Protein AF-A0A2H0LUL1-F1 (afdb_monomer)

Solvent-accessible surface area (backbone atoms only — not comparable to full-atom values): 5902 Å² total; per-residue (Å²): 132,58,77,74,56,54,77,81,46,84,55,76,65,77,66,58,73,65,87,61,35,92,77,50,70,76,86,88,89,85,87,90,82,82,61,88,99,54,66,59,80,95,73,38,51,73,69,53,52,50,50,52,52,52,55,48,57,71,46,36,68,74,36,79,96,39,51,86,60,80,85,82,62,75,90,80,47,56,73,64,62,52,59,73,75,110

Structure (mmCIF, N/CA/C/O backbone):
data_AF-A0A2H0LUL1-F1
#
_entry.id   AF-A0A2H0LUL1-F1
#
loop_
_atom_site.group_PDB
_atom_site.id
_atom_site.type_symbol
_atom_site.label_atom_id
_atom_site.label_alt_id
_atom_site.label_comp_id
_atom_site.label_asym_id
_atom_site.label_entity_id
_atom_site.label_seq_id
_atom_site.pdbx_PDB_ins_code
_atom_site.Cartn_x
_atom_site.Cartn_y
_atom_site.Cartn_z
_atom_site.occupancy
_atom_site.B_iso_or_equiv
_atom_site.auth_seq_id
_atom_site.auth_comp_id
_atom_site.auth_asym_id
_atom_site.auth_atom_id
_atom_site.pdbx_PDB_model_num
ATOM 1 N N . MET A 1 1 ? 0.910 15.591 5.383 1.00 75.38 1 MET A N 1
ATOM 2 C CA . MET A 1 1 ? 0.895 14.692 6.548 1.00 75.38 1 MET A CA 1
ATOM 3 C C . MET A 1 1 ? 2.164 13.860 6.499 1.00 75.38 1 MET A C 1
ATOM 5 O O . MET A 1 1 ? 2.483 13.347 5.432 1.00 75.38 1 MET A O 1
ATOM 9 N N . GLN A 1 2 ? 2.908 13.805 7.595 1.00 83.38 2 GLN A N 1
ATOM 10 C CA . GLN A 1 2 ? 4.032 12.896 7.812 1.00 83.38 2 GLN A CA 1
ATOM 11 C C . GLN A 1 2 ? 3.534 11.616 8.485 1.00 83.38 2 GLN A C 1
ATOM 13 O O . GLN A 1 2 ? 2.438 11.595 9.043 1.00 83.38 2 GLN A O 1
ATOM 18 N N . ILE A 1 3 ? 4.333 10.547 8.465 1.00 86.69 3 ILE A N 1
ATOM 19 C CA . ILE A 1 3 ? 3.934 9.292 9.116 1.00 86.69 3 ILE A CA 1
ATOM 20 C C . ILE A 1 3 ? 3.714 9.473 10.627 1.00 86.69 3 ILE A C 1
ATOM 22 O O . ILE A 1 3 ? 2.733 8.969 11.161 1.00 86.69 3 ILE A O 1
ATOM 26 N N . ASN A 1 4 ? 4.527 10.305 11.289 1.00 87.44 4 ASN A N 1
ATOM 27 C CA . ASN A 1 4 ? 4.376 10.626 12.713 1.00 87.44 4 ASN A CA 1
ATOM 28 C C . ASN A 1 4 ? 3.041 11.300 13.056 1.00 87.44 4 ASN A C 1
ATOM 30 O O . ASN A 1 4 ? 2.573 11.175 14.187 1.00 87.44 4 ASN A O 1
ATOM 34 N N . ASP A 1 5 ? 2.396 11.976 12.101 1.00 87.06 5 ASP A N 1
ATOM 35 C CA . ASP A 1 5 ? 1.080 12.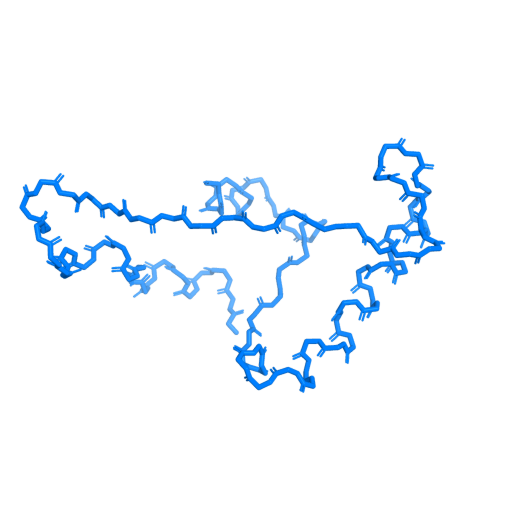575 12.336 1.00 87.06 5 ASP A CA 1
ATOM 36 C C . ASP A 1 5 ? 0.024 11.481 12.591 1.00 87.06 5 ASP A C 1
ATOM 38 O O . ASP A 1 5 ? -0.909 11.688 13.365 1.00 87.06 5 ASP A O 1
ATOM 42 N N . LEU A 1 6 ? 0.197 10.282 12.012 1.00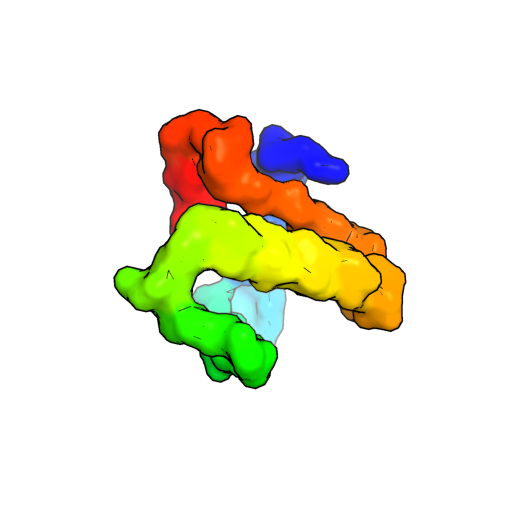 85.88 6 LEU A N 1
ATOM 43 C CA . LEU A 1 6 ? -0.707 9.141 12.200 1.00 85.88 6 LEU A CA 1
ATOM 44 C C . LEU A 1 6 ? -0.671 8.572 13.624 1.00 85.88 6 LEU A C 1
ATOM 46 O O . LEU A 1 6 ? -1.647 7.962 14.047 1.00 85.88 6 LEU A O 1
ATOM 50 N N . ILE A 1 7 ? 0.410 8.791 14.380 1.00 84.19 7 ILE A N 1
ATOM 51 C CA . ILE A 1 7 ? 0.518 8.351 15.782 1.00 84.19 7 ILE A CA 1
ATOM 52 C C . ILE A 1 7 ? -0.518 9.078 16.650 1.00 84.19 7 ILE A C 1
ATOM 54 O O . ILE A 1 7 ? -1.090 8.498 17.570 1.00 84.19 7 ILE A O 1
ATOM 58 N N . ASN A 1 8 ? -0.784 10.345 16.330 1.00 81.88 8 ASN A N 1
ATOM 59 C CA . ASN A 1 8 ? -1.672 11.208 17.107 1.00 81.88 8 ASN A CA 1
ATOM 60 C C . ASN A 1 8 ? -3.131 11.165 16.624 1.00 81.88 8 ASN A C 1
ATOM 62 O O . ASN A 1 8 ? -3.999 11.795 17.229 1.00 81.88 8 ASN A O 1
ATOM 66 N N . HIS A 1 9 ? -3.420 10.424 15.551 1.00 77.69 9 HIS A N 1
ATOM 67 C CA . HIS A 1 9 ? -4.760 10.286 14.994 1.00 77.69 9 HIS A CA 1
ATOM 68 C C . HIS A 1 9 ? -5.260 8.849 15.148 1.00 77.69 9 HIS A C 1
ATOM 70 O O . HIS A 1 9 ? -4.804 7.928 14.472 1.00 77.69 9 HIS A O 1
ATOM 76 N N . THR A 1 10 ? -6.254 8.650 16.018 1.00 69.31 10 THR A N 1
ATOM 77 C CA . THR A 1 10 ? -6.932 7.357 16.130 1.00 69.31 10 THR A CA 1
ATOM 78 C C . THR A 1 10 ? -7.630 7.028 14.818 1.00 69.31 10 THR A C 1
ATOM 80 O O . THR A 1 10 ? -8.492 7.765 14.334 1.00 69.31 10 THR A O 1
ATOM 83 N N . SER A 1 11 ? -7.246 5.898 14.227 1.00 73.12 11 SER A N 1
ATOM 84 C CA . SER A 1 11 ? -7.881 5.411 13.008 1.00 73.12 11 SER A CA 1
ATOM 85 C C . SER A 1 11 ? -9.372 5.158 13.255 1.00 73.12 11 SER A C 1
ATOM 87 O O . SER A 1 11 ? -9.746 4.664 14.317 1.00 73.12 11 SER A O 1
ATOM 89 N N . GLU A 1 12 ? -10.225 5.446 12.268 1.00 73.31 12 GLU A N 1
ATOM 90 C CA . GLU A 1 12 ? -11.690 5.344 12.408 1.00 73.31 12 GLU A CA 1
ATOM 91 C C . GLU A 1 12 ? -12.166 3.973 12.923 1.00 73.31 12 GLU A C 1
ATOM 93 O O . GLU A 1 12 ? -13.109 3.902 13.703 1.00 73.31 12 GLU A O 1
ATOM 98 N N . TRP A 1 13 ? -11.478 2.882 12.563 1.00 68.94 13 TRP A N 1
ATOM 99 C CA . TRP A 1 13 ? -11.827 1.526 13.013 1.00 68.94 13 TRP A CA 1
ATOM 100 C C . TRP A 1 13 ? -11.625 1.287 14.520 1.00 68.94 13 TRP A C 1
ATOM 102 O O . TRP A 1 13 ? -12.238 0.382 15.073 1.00 68.94 13 TRP A O 1
ATOM 112 N N . LEU A 1 14 ? -10.813 2.105 15.201 1.00 70.62 14 LEU A N 1
ATOM 113 C CA . LEU A 1 14 ? -10.591 2.024 16.651 1.00 70.62 14 LEU A CA 1
ATOM 114 C C . LEU A 1 14 ? -11.614 2.830 17.457 1.00 70.62 14 LEU A C 1
ATOM 116 O O . LEU A 1 14 ? -11.597 2.786 18.685 1.00 70.62 14 LEU A O 1
ATOM 120 N N . LYS A 1 15 ? -12.508 3.575 16.797 1.00 78.00 15 LYS A N 1
ATOM 121 C CA . LYS A 1 15 ? -13.507 4.398 17.491 1.00 78.00 15 LYS A CA 1
ATOM 122 C C . LYS A 1 15 ? -14.663 3.583 18.071 1.00 78.00 15 LYS A C 1
ATOM 124 O O . LYS A 1 15 ? -15.425 4.127 18.862 1.00 78.00 15 LYS A O 1
ATOM 129 N N . GLY A 1 16 ? -14.809 2.308 17.688 1.00 76.31 16 GLY A N 1
ATOM 130 C CA . GLY A 1 16 ? -15.882 1.441 18.190 1.00 76.31 16 GLY A CA 1
ATOM 131 C C . GLY A 1 16 ? -17.282 1.954 17.839 1.00 76.31 16 GLY A C 1
ATOM 132 O O . GLY A 1 16 ? -18.238 1.713 18.573 1.00 76.31 16 GLY A O 1
ATOM 133 N N . THR A 1 17 ? -17.410 2.698 16.740 1.00 79.94 17 THR A N 1
ATOM 134 C CA . THR A 1 17 ? -18.676 3.251 16.259 1.00 79.94 17 THR A CA 1
ATOM 135 C C . THR A 1 17 ? -19.191 2.427 15.081 1.00 79.94 17 THR A C 1
ATOM 137 O O . THR A 1 17 ? -18.437 2.040 14.191 1.00 79.94 17 THR A O 1
ATOM 140 N N . GLY A 1 18 ? -20.492 2.143 15.067 1.00 85.25 18 GLY A N 1
ATOM 141 C CA . GLY A 1 18 ? -21.144 1.392 13.994 1.00 85.25 18 GLY A CA 1
ATOM 142 C C . GLY A 1 18 ? -22.106 0.328 14.523 1.00 85.25 18 GLY A C 1
ATOM 143 O O . GLY A 1 18 ? -22.184 0.105 15.731 1.00 85.25 18 GLY A O 1
ATOM 144 N N . PRO A 1 19 ? -22.874 -0.323 13.637 1.00 88.38 19 PRO A N 1
ATOM 145 C CA . PRO A 1 19 ? -23.755 -1.414 14.033 1.00 88.38 19 PRO A CA 1
ATOM 146 C C . PRO A 1 19 ? -22.964 -2.562 14.673 1.00 88.38 19 PRO A C 1
ATOM 148 O O . PRO A 1 19 ? -21.964 -3.002 14.108 1.00 88.38 19 PRO A O 1
ATOM 151 N N . HIS A 1 20 ? -23.442 -3.065 15.814 1.00 90.38 20 HIS A N 1
ATOM 152 C CA . HIS A 1 20 ? -22.851 -4.201 16.536 1.00 90.38 20 HIS A CA 1
ATOM 153 C C . HIS A 1 20 ? -21.379 -4.016 16.943 1.00 90.38 20 HIS A C 1
ATOM 155 O O . HIS A 1 20 ? -20.623 -4.987 16.970 1.00 90.38 20 HIS A O 1
ATOM 161 N N . SER A 1 21 ? -20.938 -2.789 17.240 1.00 89.69 21 SER A N 1
ATOM 162 C CA . SER A 1 21 ? -19.547 -2.509 17.633 1.00 89.69 21 SER A CA 1
ATOM 163 C C . SER A 1 21 ? -19.140 -3.074 19.003 1.00 89.69 21 SER A C 1
ATOM 165 O O . SER A 1 21 ? -17.965 -3.041 19.359 1.00 89.69 21 SER A O 1
ATOM 167 N N . ASP A 1 22 ? -20.091 -3.638 19.751 1.00 88.12 22 ASP A N 1
ATOM 168 C CA . ASP A 1 22 ? -19.873 -4.457 20.944 1.00 88.12 22 ASP A CA 1
ATOM 169 C C . ASP A 1 22 ? -19.241 -5.824 20.624 1.00 88.12 22 ASP A C 1
ATOM 171 O O . ASP A 1 22 ? -18.605 -6.428 21.487 1.00 88.12 22 ASP A O 1
ATOM 175 N N . VAL A 1 23 ? -19.375 -6.296 19.378 1.00 89.62 23 VAL A N 1
ATOM 176 C CA . VAL A 1 23 ? -18.841 -7.588 18.912 1.00 89.62 23 VAL A CA 1
ATOM 177 C C . VAL A 1 23 ? -17.964 -7.434 17.664 1.00 89.62 23 VAL A C 1
ATOM 179 O O . VAL A 1 23 ? -16.918 -8.074 17.543 1.00 89.62 23 VAL A O 1
ATOM 182 N N . VAL A 1 24 ? -18.379 -6.603 16.707 1.00 89.25 24 VAL A N 1
ATOM 183 C CA . VAL A 1 24 ? -17.712 -6.418 15.414 1.00 89.25 24 VAL A CA 1
ATOM 184 C C . VAL A 1 24 ? -16.642 -5.337 15.527 1.00 89.25 24 VAL A C 1
ATOM 186 O O . VAL A 1 24 ? -16.943 -4.153 15.630 1.00 89.25 24 VAL A O 1
ATOM 189 N N . ILE A 1 25 ? -15.375 -5.746 15.427 1.00 84.44 25 ILE A N 1
ATOM 190 C CA . ILE A 1 25 ? -14.225 -4.831 15.508 1.00 84.44 25 ILE A CA 1
ATOM 191 C C . ILE A 1 25 ? -14.106 -3.959 14.246 1.00 84.44 25 ILE A C 1
ATOM 193 O O . ILE A 1 25 ? -13.877 -2.759 14.335 1.00 84.44 25 ILE A 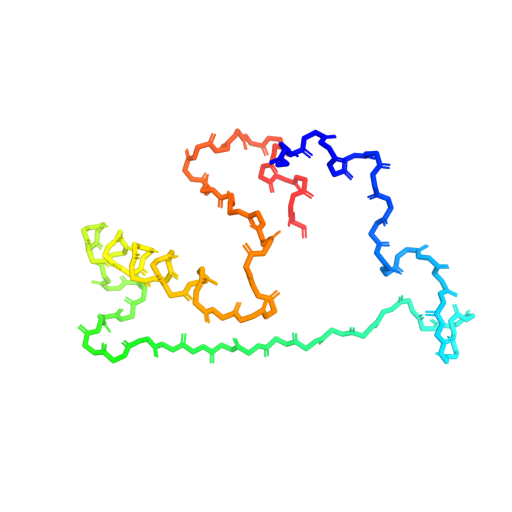O 1
ATOM 197 N N . SER A 1 26 ? -14.221 -4.545 13.048 1.00 87.75 26 SER A N 1
ATOM 198 C CA . SER A 1 26 ? -14.178 -3.794 11.783 1.00 87.75 26 SER A CA 1
ATOM 199 C C . SER A 1 26 ? -14.719 -4.606 10.602 1.00 87.75 26 SER A C 1
ATOM 201 O O . SER A 1 26 ? -14.777 -5.834 10.647 1.00 87.75 26 SER A O 1
ATOM 203 N N . SER A 1 27 ? -15.083 -3.916 9.518 1.00 87.38 27 SER A N 1
ATOM 204 C CA . SER A 1 27 ? -15.395 -4.504 8.208 1.00 87.38 27 SER A CA 1
ATOM 205 C C . SER A 1 27 ? -14.495 -3.878 7.143 1.00 87.38 27 SER A C 1
ATOM 207 O O . SER A 1 27 ? -14.336 -2.659 7.111 1.00 87.38 27 SER A O 1
ATOM 209 N N . ARG A 1 28 ? -13.888 -4.687 6.264 1.00 90.38 28 ARG A N 1
ATOM 210 C CA . ARG A 1 28 ? -12.902 -4.207 5.279 1.00 90.38 28 ARG A CA 1
ATOM 211 C C . ARG A 1 28 ? -13.116 -4.823 3.900 1.00 90.38 28 ARG A C 1
ATOM 213 O O . ARG A 1 28 ? -13.107 -6.041 3.758 1.00 90.38 28 ARG A O 1
ATOM 220 N N . ILE A 1 29 ? -13.214 -3.973 2.877 1.00 94.56 29 ILE A N 1
ATOM 221 C CA . ILE A 1 29 ? -13.327 -4.367 1.464 1.00 94.56 29 ILE A CA 1
ATOM 222 C C . ILE A 1 29 ? -12.002 -4.068 0.751 1.00 94.56 29 ILE A C 1
ATOM 224 O O . ILE A 1 29 ? -11.413 -3.007 0.946 1.00 94.56 29 ILE A O 1
ATOM 228 N N . ARG A 1 30 ? -11.523 -5.002 -0.081 1.00 96.12 30 ARG A N 1
ATOM 229 C CA . ARG A 1 30 ? -10.306 -4.849 -0.895 1.00 96.12 30 ARG A CA 1
ATOM 230 C C . ARG A 1 30 ? -10.616 -5.130 -2.362 1.00 96.12 30 ARG A C 1
ATOM 232 O O . ARG A 1 30 ? -11.195 -6.163 -2.682 1.00 96.12 30 ARG A O 1
ATOM 239 N N . LEU A 1 31 ? -10.197 -4.231 -3.251 1.00 95.56 31 LEU A N 1
ATOM 240 C CA . LEU A 1 31 ? -10.361 -4.370 -4.698 1.00 95.56 31 LEU A CA 1
ATOM 241 C C . LEU A 1 31 ? -8.985 -4.445 -5.368 1.00 95.56 31 LEU A C 1
ATOM 243 O O . LEU A 1 31 ? -8.252 -3.462 -5.389 1.00 95.56 31 LEU A O 1
ATOM 247 N N . ALA A 1 32 ? -8.645 -5.603 -5.934 1.00 96.00 32 ALA A N 1
ATOM 248 C CA . ALA A 1 32 ? -7.418 -5.787 -6.710 1.00 96.00 32 ALA A CA 1
ATOM 249 C C . ALA A 1 32 ? -7.6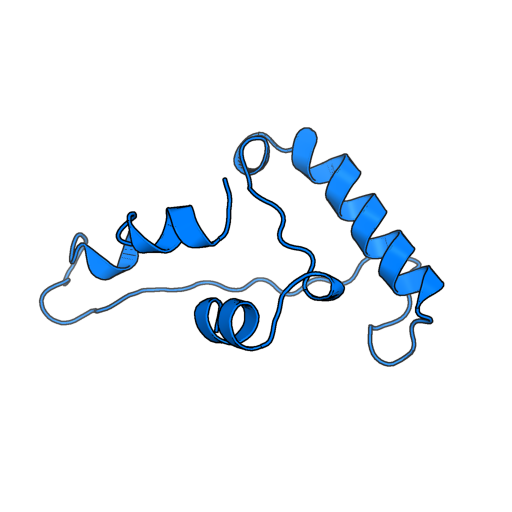77 -5.527 -8.204 1.00 96.00 32 ALA A C 1
ATOM 251 O O . ALA A 1 32 ? -8.660 -6.027 -8.761 1.00 96.00 32 ALA A O 1
ATOM 252 N N . ARG A 1 33 ? -6.818 -4.738 -8.860 1.00 94.94 33 ARG A N 1
ATOM 253 C CA . ARG A 1 33 ? -6.883 -4.412 -10.297 1.00 94.94 33 ARG A CA 1
ATOM 254 C C . ARG A 1 33 ? -5.476 -4.380 -10.892 1.00 94.94 33 ARG A C 1
ATOM 256 O O . ARG A 1 33 ? -4.531 -4.024 -10.198 1.00 94.94 33 ARG A O 1
ATOM 263 N N . ASN A 1 34 ? -5.366 -4.708 -12.178 1.00 95.44 34 ASN A N 1
ATOM 264 C CA . ASN A 1 34 ? -4.148 -4.522 -12.968 1.00 95.44 34 ASN A CA 1
ATOM 265 C C . ASN A 1 34 ? -4.388 -3.435 -14.017 1.00 95.44 34 ASN A C 1
ATOM 267 O O . ASN A 1 34 ? -5.516 -3.265 -14.484 1.00 95.44 34 ASN A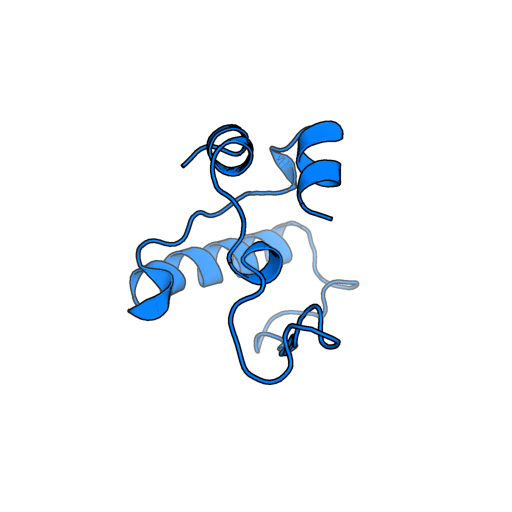 O 1
ATOM 271 N N . LEU A 1 35 ? -3.337 -2.700 -14.378 1.00 95.69 35 LEU A N 1
ATOM 272 C CA . LEU A 1 35 ? -3.412 -1.699 -15.437 1.00 95.69 35 LEU A CA 1
ATOM 273 C C . LEU A 1 35 ? -3.129 -2.345 -16.791 1.00 95.69 35 LEU A C 1
ATOM 275 O O . LEU A 1 35 ? -2.121 -3.030 -16.954 1.00 95.69 35 LEU A O 1
ATOM 279 N N . ASP A 1 36 ? -3.992 -2.071 -17.766 1.00 95.69 36 ASP A N 1
ATOM 280 C CA . ASP A 1 36 ? -3.753 -2.461 -19.156 1.00 95.69 36 ASP A CA 1
ATOM 281 C C . ASP A 1 36 ? -2.409 -1.904 -19.664 1.00 95.69 36 ASP A C 1
ATOM 283 O O . ASP A 1 36 ? -2.001 -0.801 -19.282 1.00 95.69 36 ASP A O 1
ATOM 287 N N . LYS A 1 37 ? -1.743 -2.668 -20.540 1.00 95.44 37 LYS A N 1
ATOM 288 C CA . LYS A 1 37 ? -0.413 -2.395 -21.128 1.00 95.44 37 LYS A CA 1
ATOM 289 C C . LYS A 1 37 ? 0.772 -2.447 -20.157 1.00 95.44 37 LYS A C 1
ATOM 291 O O . LYS A 1 37 ? 1.892 -2.150 -20.570 1.00 95.44 37 LYS A O 1
ATOM 296 N N . PHE A 1 38 ? 0.564 -2.858 -18.907 1.00 96.94 38 PHE A N 1
ATOM 297 C CA . PHE A 1 38 ? 1.644 -3.123 -17.955 1.00 96.94 38 PHE A CA 1
ATOM 298 C C . PHE A 1 38 ? 1.738 -4.623 -17.649 1.00 96.94 38 PHE A C 1
ATOM 300 O O . PHE A 1 38 ? 0.705 -5.270 -17.463 1.00 96.94 38 PHE A O 1
ATOM 307 N N . PRO A 1 39 ? 2.953 -5.201 -17.576 1.00 97.00 39 PRO A N 1
ATOM 308 C CA . PRO A 1 39 ? 3.122 -6.563 -17.086 1.00 97.00 39 PRO A CA 1
ATOM 309 C C . PRO A 1 39 ? 2.649 -6.699 -15.635 1.00 97.00 39 PRO A C 1
ATOM 311 O O . PRO A 1 39 ? 2.634 -5.726 -14.878 1.00 97.00 39 PRO A O 1
ATOM 314 N N . PHE A 1 40 ? 2.332 -7.928 -15.224 1.00 96.88 40 PHE A N 1
ATOM 315 C CA . PHE A 1 40 ? 2.099 -8.231 -13.813 1.00 96.88 40 PHE A CA 1
ATOM 316 C C . PHE A 1 40 ? 3.323 -7.861 -12.955 1.00 96.88 40 PHE A C 1
ATOM 318 O O . PHE A 1 40 ? 4.452 -7.954 -13.444 1.00 96.88 40 PHE A O 1
ATOM 325 N N . PRO A 1 41 ? 3.138 -7.509 -11.666 1.00 94.38 41 PRO A N 1
ATOM 326 C CA . PRO A 1 41 ? 4.221 -7.013 -10.811 1.00 94.38 41 PRO A CA 1
ATOM 327 C C . PRO A 1 41 ? 5.466 -7.908 -10.756 1.00 94.38 41 PRO A C 1
ATOM 329 O O . PRO A 1 41 ? 6.578 -7.396 -10.717 1.00 94.38 41 PRO A O 1
ATOM 332 N N . HIS A 1 42 ? 5.296 -9.233 -10.807 1.00 94.94 42 HIS A N 1
ATOM 333 C CA . HIS A 1 42 ? 6.410 -10.190 -10.784 1.00 94.94 42 HIS A CA 1
ATOM 334 C C . HIS A 1 42 ? 7.248 -10.219 -12.072 1.00 94.94 42 HIS A C 1
ATOM 336 O O . HIS A 1 42 ? 8.365 -10.725 -12.054 1.00 94.94 42 HIS A O 1
ATOM 342 N N . TRP A 1 43 ? 6.719 -9.702 -13.184 1.00 97.06 43 TRP A N 1
ATOM 343 C CA . TRP A 1 43 ? 7.395 -9.661 -14.488 1.00 97.06 43 TRP A CA 1
ATOM 344 C C . TRP A 1 43 ? 7.778 -8.244 -14.921 1.00 97.06 43 TRP A C 1
ATOM 346 O O . TRP A 1 43 ? 8.531 -8.073 -15.877 1.00 97.06 43 TRP A O 1
ATOM 356 N N . ALA A 1 44 ? 7.246 -7.224 -14.251 1.00 97.19 44 ALA A N 1
ATOM 357 C CA . ALA A 1 44 ? 7.526 -5.836 -14.566 1.00 97.19 44 ALA A CA 1
ATOM 358 C C . ALA A 1 44 ? 8.951 -5.447 -14.144 1.00 97.19 44 ALA A C 1
ATOM 360 O O . ALA A 1 44 ? 9.417 -5.771 -13.052 1.00 97.19 44 ALA A O 1
ATOM 361 N N . SER A 1 45 ? 9.635 -4.684 -14.993 1.00 97.69 45 SER A N 1
ATOM 362 C CA . SER A 1 45 ? 10.897 -4.046 -14.626 1.00 97.69 45 SER A CA 1
ATOM 363 C C . SER A 1 45 ? 10.670 -2.905 -13.629 1.00 97.69 45 SER A C 1
ATOM 365 O O . SER A 1 45 ? 9.580 -2.334 -13.544 1.00 97.69 45 SER A O 1
ATOM 367 N N . LYS A 1 46 ? 11.727 -2.484 -12.924 1.00 95.31 46 LYS A N 1
ATOM 368 C CA . LYS A 1 46 ? 11.671 -1.315 -12.026 1.00 95.31 46 LYS A CA 1
ATOM 369 C C . LYS A 1 46 ? 11.162 -0.055 -12.740 1.00 95.31 46 LYS A C 1
ATOM 371 O O . LYS A 1 46 ? 10.387 0.702 -12.167 1.00 95.31 46 LYS A O 1
ATOM 376 N N . ALA A 1 47 ? 11.552 0.148 -14.000 1.00 97.12 47 ALA A N 1
ATOM 377 C CA . ALA A 1 47 ? 11.082 1.277 -14.800 1.00 97.12 47 ALA A CA 1
ATOM 378 C C . ALA A 1 47 ? 9.568 1.203 -15.074 1.00 97.12 47 ALA A C 1
ATOM 380 O O . ALA A 1 47 ? 8.876 2.213 -14.974 1.00 97.12 47 ALA A O 1
ATOM 381 N N . GLN A 1 48 ? 9.039 0.009 -15.356 1.00 97.25 48 GLN A N 1
ATOM 382 C CA . GLN A 1 48 ? 7.601 -0.201 -15.554 1.00 97.25 48 GLN A CA 1
ATOM 383 C C . GLN A 1 48 ? 6.811 -0.013 -14.254 1.00 97.25 48 GLN A C 1
ATOM 385 O O . GLN A 1 48 ? 5.769 0.636 -14.274 1.00 97.25 48 GLN A O 1
ATOM 390 N N . LEU A 1 49 ? 7.321 -0.507 -13.121 1.00 95.62 49 LEU A N 1
ATOM 391 C CA . LEU A 1 49 ? 6.713 -0.288 -11.803 1.00 95.62 49 LEU A CA 1
ATOM 392 C C . LEU A 1 49 ? 6.666 1.205 -11.443 1.00 95.62 49 LEU A C 1
ATOM 394 O O . LEU A 1 49 ? 5.634 1.703 -10.998 1.00 95.62 49 LEU A O 1
ATOM 398 N N . ASN A 1 50 ? 7.746 1.942 -11.713 1.00 95.31 50 ASN A N 1
ATOM 399 C CA . ASN A 1 50 ? 7.786 3.391 -11.510 1.00 95.31 50 ASN A CA 1
ATOM 400 C C . ASN A 1 50 ? 6.807 4.133 -12.435 1.00 95.31 50 ASN A C 1
ATOM 402 O O . ASN A 1 50 ? 6.160 5.084 -12.005 1.00 95.31 50 ASN A O 1
ATOM 406 N N . ALA A 1 51 ? 6.650 3.687 -13.684 1.00 96.38 51 ALA A N 1
ATOM 407 C CA . ALA A 1 51 ? 5.670 4.260 -14.604 1.00 96.38 51 ALA A CA 1
ATOM 408 C C . ALA A 1 51 ? 4.220 4.027 -14.134 1.00 96.38 51 ALA A C 1
ATOM 410 O O . ALA A 1 51 ? 3.383 4.919 -14.274 1.00 96.38 51 ALA A O 1
ATOM 411 N N . VAL A 1 52 ? 3.922 2.866 -13.535 1.00 95.81 52 VAL A N 1
ATOM 412 C CA . VAL A 1 52 ? 2.629 2.607 -12.877 1.00 95.81 52 VAL A CA 1
ATOM 413 C C . VAL A 1 52 ? 2.415 3.569 -11.709 1.00 95.81 52 VAL A C 1
ATOM 415 O O . VAL A 1 52 ? 1.358 4.196 -11.636 1.00 95.81 52 VAL A O 1
ATOM 418 N N . LEU A 1 53 ? 3.411 3.717 -10.828 1.00 94.38 53 LEU A N 1
ATOM 419 C CA . LEU A 1 53 ? 3.346 4.625 -9.679 1.00 94.38 53 LEU A CA 1
ATOM 420 C C . LEU A 1 53 ? 3.046 6.064 -10.119 1.00 94.38 53 LEU A C 1
ATOM 422 O O .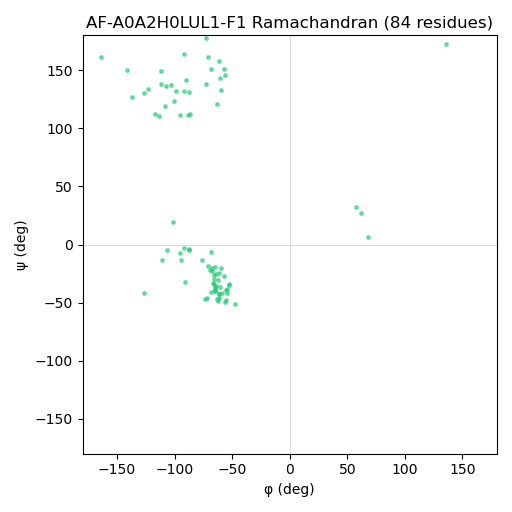 LEU A 1 53 ? 2.116 6.685 -9.608 1.00 94.38 53 LEU A O 1
ATOM 426 N N . GLU A 1 54 ? 3.788 6.567 -11.103 1.00 94.50 54 GLU A N 1
ATOM 427 C CA . GLU A 1 54 ? 3.628 7.932 -11.602 1.00 94.50 54 GLU A CA 1
ATOM 428 C C . GLU A 1 54 ? 2.263 8.143 -12.271 1.00 94.50 54 GLU A C 1
ATOM 430 O O . GLU A 1 54 ? 1.595 9.150 -12.030 1.00 94.50 54 GLU A O 1
ATOM 435 N N . LYS A 1 55 ? 1.782 7.155 -13.038 1.00 94.44 55 LYS A N 1
ATOM 436 C CA . LYS A 1 55 ? 0.440 7.200 -13.633 1.00 94.44 55 LYS A CA 1
ATOM 437 C C . LYS A 1 55 ? -0.654 7.261 -12.564 1.00 94.44 55 LYS A C 1
ATOM 439 O O . LYS A 1 55 ? -1.607 8.021 -12.718 1.00 94.44 55 LYS A O 1
ATOM 444 N N . CYS A 1 56 ? -0.530 6.484 -11.487 1.00 93.50 56 CYS A N 1
ATOM 445 C CA . CYS A 1 56 ? -1.464 6.539 -10.363 1.00 93.50 56 CYS A CA 1
ATOM 446 C C . CYS A 1 56 ? -1.431 7.914 -9.685 1.00 93.50 56 CYS A C 1
ATOM 448 O O . CYS A 1 56 ? -2.487 8.515 -9.495 1.00 93.50 56 CYS A O 1
ATOM 450 N N . ARG A 1 57 ? -0.235 8.450 -9.406 1.00 91.50 57 ARG A N 1
ATOM 451 C CA . ARG A 1 57 ? -0.043 9.761 -8.767 1.00 91.50 57 ARG A CA 1
ATOM 452 C C . ARG A 1 57 ? -0.749 10.887 -9.529 1.00 91.50 57 ARG A C 1
ATOM 454 O O . ARG A 1 57 ? -1.511 11.640 -8.936 1.00 91.50 57 ARG A O 1
ATOM 461 N N . GLN A 1 58 ? -0.577 10.941 -10.850 1.00 91.56 58 GLN A N 1
ATOM 462 C CA . GL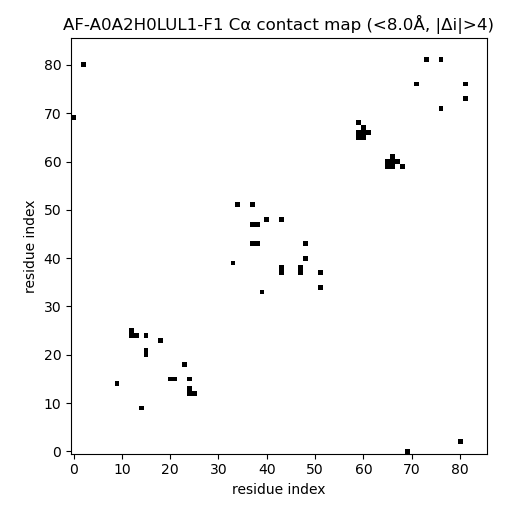N A 1 58 ? -1.196 11.958 -11.715 1.00 91.56 58 GLN A CA 1
ATOM 463 C C . GLN A 1 58 ? -2.729 11.894 -11.763 1.00 91.56 58 GLN A C 1
ATOM 465 O O . GLN A 1 58 ? -3.389 12.883 -12.090 1.00 91.56 58 GLN A O 1
ATOM 470 N N . VAL A 1 59 ? -3.311 10.719 -11.509 1.00 92.19 59 VAL A N 1
ATOM 471 C CA . VAL A 1 59 ? -4.766 10.521 -11.526 1.00 92.19 59 VAL A CA 1
ATOM 472 C C . VAL A 1 59 ? -5.374 10.753 -10.147 1.00 92.19 59 VAL A C 1
ATOM 474 O O . VAL A 1 59 ? -6.497 11.245 -10.077 1.00 92.19 59 VAL A O 1
ATOM 477 N N . MET A 1 60 ? -4.653 10.459 -9.060 1.00 91.69 60 MET A N 1
ATOM 478 C CA . MET A 1 60 ? -5.144 10.656 -7.690 1.00 91.69 60 MET A CA 1
ATOM 479 C C . MET A 1 60 ? -5.625 12.090 -7.437 1.00 91.69 60 MET A C 1
ATOM 481 O O . MET A 1 60 ? -6.700 12.273 -6.875 1.00 91.69 60 MET A O 1
ATOM 485 N N . GLU A 1 61 ? -4.904 13.095 -7.937 1.00 86.19 61 GLU A N 1
ATOM 486 C CA . GLU A 1 61 ? -5.278 14.516 -7.812 1.00 86.19 61 GLU A CA 1
ATOM 487 C C . GLU A 1 61 ? -6.580 14.878 -8.554 1.00 86.19 61 GLU A C 1
ATOM 489 O O . GLU A 1 61 ? -7.217 15.890 -8.266 1.00 86.19 61 GLU A O 1
ATOM 494 N N . LYS A 1 62 ? -7.002 14.052 -9.518 1.00 91.75 62 LYS A N 1
ATOM 495 C CA . LYS A 1 62 ? -8.211 14.270 -10.329 1.00 91.75 62 LYS A CA 1
ATOM 496 C C . LYS A 1 62 ? -9.438 13.555 -9.767 1.00 91.75 62 LYS A C 1
ATOM 498 O O . LYS A 1 62 ? -10.553 13.823 -10.205 1.00 91.75 62 LYS A O 1
ATOM 503 N N . VAL A 1 63 ? -9.247 12.632 -8.828 1.00 94.25 63 VAL A N 1
ATOM 504 C CA . VAL A 1 63 ? -10.316 11.833 -8.225 1.00 94.25 63 VAL A CA 1
ATOM 505 C C . VAL A 1 63 ? -10.741 12.513 -6.928 1.00 94.25 63 VAL A C 1
ATOM 507 O O . VAL A 1 63 ? -9.969 12.533 -5.978 1.00 94.25 63 VAL A O 1
ATOM 510 N N . GLU A 1 64 ? -11.962 13.062 -6.877 1.00 93.25 64 GLU A N 1
ATOM 511 C CA . GLU A 1 64 ? -12.460 13.849 -5.728 1.00 93.25 64 GLU A CA 1
ATOM 512 C C . GLU A 1 64 ? -12.207 13.181 -4.361 1.00 93.25 64 GLU A C 1
ATOM 514 O O . GLU A 1 64 ? -11.575 13.818 -3.517 1.00 93.25 64 GLU A O 1
ATOM 519 N N . PRO A 1 65 ? -12.565 11.895 -4.134 1.00 90.06 65 PRO A N 1
ATOM 520 C CA . PRO A 1 65 ? -12.269 11.226 -2.863 1.00 90.06 65 PRO A CA 1
ATOM 521 C C . PRO A 1 65 ? -10.782 11.138 -2.498 1.00 90.06 65 PRO A C 1
ATOM 523 O O . PRO A 1 65 ? -10.457 10.899 -1.340 1.00 90.06 65 PRO A O 1
ATOM 526 N N . LEU A 1 66 ? -9.883 11.272 -3.477 1.00 90.62 66 LEU A N 1
ATOM 527 C CA . LEU A 1 66 ? -8.447 11.080 -3.309 1.00 90.62 66 LEU A CA 1
ATOM 528 C C . LEU A 1 66 ? -7.642 12.386 -3.317 1.00 90.62 66 LEU A C 1
ATOM 530 O O . LEU A 1 66 ? -6.443 12.335 -3.043 1.00 90.62 66 LEU A O 1
ATOM 534 N N . LYS A 1 67 ? -8.259 13.546 -3.567 1.00 87.81 67 LYS A N 1
ATOM 535 C CA . LYS A 1 67 ? -7.545 14.831 -3.694 1.00 87.81 67 LYS A CA 1
ATOM 536 C C . LYS A 1 67 ? -6.666 15.186 -2.497 1.00 87.81 67 LYS A C 1
ATOM 538 O O . LYS A 1 67 ? -5.566 15.689 -2.678 1.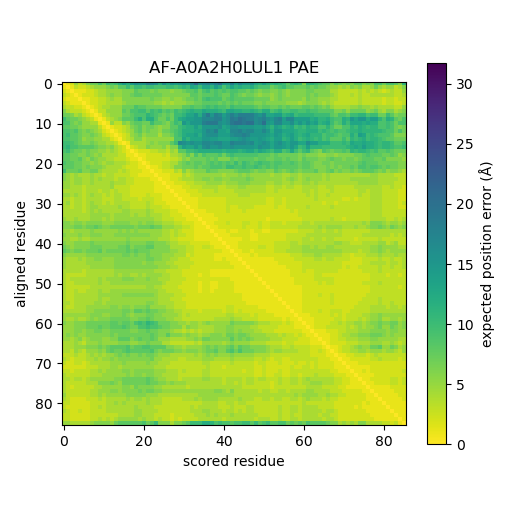00 87.81 67 LYS A O 1
ATOM 543 N N . ASN A 1 68 ? -7.144 14.892 -1.291 1.00 85.06 68 ASN A N 1
ATOM 544 C CA . ASN A 1 68 ? -6.441 15.189 -0.040 1.00 85.06 68 ASN A CA 1
ATOM 545 C C . ASN A 1 68 ? -5.750 13.950 0.555 1.00 85.06 68 ASN A C 1
ATOM 547 O O . ASN A 1 68 ? -5.457 13.910 1.750 1.00 85.06 68 ASN A O 1
ATOM 551 N N . SER A 1 69 ? -5.523 12.912 -0.255 1.00 89.00 69 SER A N 1
ATOM 552 C CA . SER A 1 69 ? -4.809 11.714 0.193 1.00 89.00 69 SER A CA 1
ATOM 553 C C . SER A 1 69 ? -3.345 12.024 0.468 1.00 89.00 69 SER A C 1
ATOM 555 O O . SER A 1 69 ? -2.731 12.853 -0.199 1.00 89.00 69 SER A O 1
ATOM 557 N N . THR A 1 70 ? -2.751 11.273 1.390 1.00 89.00 70 THR A N 1
ATOM 558 C CA . THR A 1 70 ? -1.297 11.258 1.572 1.00 89.00 70 THR A CA 1
ATOM 559 C C . THR A 1 70 ? -0.709 10.044 0.862 1.00 89.00 70 THR A C 1
ATOM 561 O O . THR A 1 70 ? -1.217 8.933 1.010 1.00 89.00 70 THR A O 1
ATOM 564 N N . LEU A 1 71 ? 0.351 10.258 0.081 1.00 90.06 71 LEU A N 1
ATOM 565 C CA . LEU A 1 71 ? 1.100 9.202 -0.595 1.00 90.06 71 LEU A CA 1
ATOM 566 C C . LEU A 1 71 ? 2.375 8.897 0.193 1.00 90.06 71 LEU A C 1
ATOM 568 O O . LEU A 1 71 ? 3.205 9.782 0.381 1.00 90.06 71 LEU A O 1
ATOM 572 N N . PHE A 1 72 ? 2.550 7.637 0.585 1.00 91.62 72 PHE A N 1
ATOM 573 C CA . PHE A 1 72 ? 3.791 7.139 1.175 1.00 91.62 72 PHE A CA 1
ATOM 574 C C . PHE A 1 72 ? 4.502 6.223 0.178 1.00 91.62 72 PHE A C 1
ATOM 576 O O . PHE A 1 72 ? 3.956 5.200 -0.242 1.00 91.62 72 PHE A O 1
ATOM 583 N N . VAL A 1 73 ? 5.721 6.587 -0.217 1.00 91.81 73 VAL A N 1
ATOM 584 C CA . VAL A 1 73 ? 6.553 5.767 -1.102 1.00 91.81 73 VAL A CA 1
ATOM 585 C C . VAL A 1 73 ? 7.340 4.787 -0.242 1.00 91.81 73 VAL A C 1
ATOM 587 O O . VAL A 1 73 ? 8.238 5.175 0.493 1.00 91.81 73 VAL A O 1
ATOM 590 N N . LEU A 1 74 ? 7.031 3.492 -0.351 1.00 91.44 74 LEU A N 1
ATOM 591 C CA . LEU A 1 74 ? 7.660 2.453 0.480 1.00 91.44 74 LEU A CA 1
ATOM 592 C C . LEU A 1 74 ? 9.192 2.413 0.374 1.00 91.44 74 LEU A C 1
ATOM 594 O O . LEU A 1 74 ? 9.853 1.968 1.308 1.00 91.44 74 LEU A O 1
ATOM 598 N N . ALA A 1 75 ? 9.769 2.837 -0.752 1.00 91.06 75 ALA A N 1
ATOM 599 C CA . ALA A 1 75 ? 11.221 2.891 -0.912 1.00 91.06 75 ALA A CA 1
ATOM 600 C C . ALA A 1 75 ? 11.885 3.924 0.017 1.00 91.06 75 ALA A C 1
ATOM 602 O O . ALA A 1 75 ? 13.034 3.719 0.397 1.00 91.06 75 ALA A O 1
ATOM 603 N N . ASP A 1 76 ? 11.144 4.960 0.413 1.00 92.25 76 ASP A N 1
ATOM 604 C CA . ASP A 1 76 ? 11.643 6.095 1.193 1.00 92.25 76 ASP A CA 1
ATOM 605 C C . ASP A 1 76 ? 11.404 5.919 2.703 1.00 92.25 76 ASP A C 1
ATOM 607 O O . ASP A 1 76 ? 11.888 6.715 3.501 1.00 92.25 76 ASP A O 1
ATOM 611 N N . LEU A 1 77 ? 10.670 4.873 3.102 1.00 93.94 77 LEU A N 1
ATOM 612 C CA . LEU A 1 77 ? 10.368 4.569 4.501 1.00 93.94 77 LEU A CA 1
ATOM 613 C C . LEU A 1 77 ? 11.427 3.660 5.130 1.00 93.94 77 LEU A C 1
ATOM 615 O O . LEU A 1 77 ? 11.888 2.689 4.507 1.00 93.94 77 LEU A O 1
ATOM 619 N N . ASP A 1 78 ? 11.748 3.916 6.396 1.00 95.12 78 ASP A N 1
ATOM 620 C CA . ASP A 1 78 ? 12.573 3.012 7.191 1.00 95.12 78 ASP A CA 1
ATOM 621 C C . ASP A 1 78 ? 11.801 1.738 7.599 1.00 95.12 78 ASP A C 1
ATOM 623 O O . ASP A 1 78 ? 10.643 1.517 7.228 1.00 95.12 78 ASP A O 1
ATOM 627 N N . SER A 1 79 ? 12.471 0.819 8.296 1.00 95.50 79 SER A N 1
ATOM 628 C CA . SER A 1 79 ? 11.850 -0.442 8.712 1.00 95.50 79 SER A CA 1
ATOM 629 C C . SER A 1 79 ? 10.728 -0.260 9.735 1.00 95.50 79 SER A C 1
ATOM 631 O O . SER A 1 79 ? 9.778 -1.040 9.718 1.00 95.50 79 SER A O 1
ATOM 633 N N . ILE A 1 80 ? 10.838 0.737 10.616 1.00 94.12 80 ILE A N 1
ATOM 634 C CA . ILE A 1 80 ? 9.863 0.999 11.680 1.00 94.12 80 ILE A CA 1
ATOM 635 C C . ILE A 1 80 ? 8.601 1.597 11.060 1.00 94.12 80 ILE A C 1
ATOM 637 O O . ILE A 1 80 ? 7.505 1.095 11.295 1.00 94.12 80 ILE A O 1
ATOM 641 N N . ASP A 1 81 ? 8.765 2.583 10.186 1.00 93.19 81 ASP A N 1
ATOM 642 C CA . ASP A 1 81 ? 7.692 3.220 9.431 1.00 93.19 81 ASP A CA 1
ATOM 643 C C . ASP A 1 81 ? 6.928 2.212 8.569 1.00 93.19 81 ASP A C 1
ATOM 645 O O . ASP A 1 81 ? 5.698 2.210 8.521 1.00 93.19 81 ASP A O 1
ATOM 649 N N . LYS A 1 82 ? 7.647 1.290 7.916 1.00 93.56 82 LYS A N 1
ATOM 650 C CA . LYS A 1 82 ? 7.023 0.181 7.181 1.00 93.56 82 LYS A CA 1
ATOM 651 C C . LYS A 1 82 ? 6.200 -0.709 8.097 1.00 93.56 82 LYS A C 1
ATOM 653 O O . LYS A 1 82 ? 5.085 -1.059 7.730 1.00 93.56 82 LYS A O 1
ATOM 658 N N . GLN A 1 83 ? 6.743 -1.081 9.256 1.00 92.56 83 GLN A N 1
ATOM 659 C CA . GLN A 1 83 ? 6.056 -1.940 10.215 1.00 92.56 83 GLN A CA 1
ATOM 660 C C . GLN A 1 83 ? 4.817 -1.263 10.806 1.00 92.56 83 GLN A C 1
ATOM 662 O O . GLN A 1 83 ? 3.821 -1.936 11.043 1.00 92.56 83 GLN A O 1
ATOM 667 N N . PHE A 1 84 ? 4.853 0.054 10.999 1.00 90.56 84 PHE A N 1
ATOM 668 C CA . PHE A 1 84 ? 3.713 0.825 11.483 1.00 90.56 84 PHE A CA 1
ATOM 669 C C . PHE A 1 84 ? 2.504 0.778 10.528 1.00 90.56 84 PHE A C 1
ATOM 671 O O . PHE A 1 84 ? 1.364 0.835 10.979 1.00 90.56 84 PHE A O 1
ATOM 678 N N . LEU A 1 85 ? 2.734 0.652 9.215 1.00 89.62 85 LEU A N 1
ATOM 679 C CA . LEU A 1 85 ? 1.677 0.616 8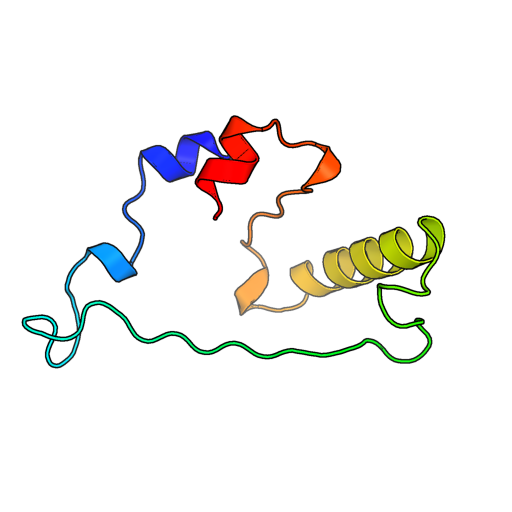.193 1.00 89.62 85 LEU A CA 1
ATOM 680 C C . LEU A 1 85 ? 1.097 -0.789 7.918 1.00 89.62 85 LEU A C 1
ATOM 682 O O . LEU A 1 85 ? 0.184 -0.905 7.094 1.00 89.62 85 LEU A O 1
ATOM 686 N N . VAL A 1 86 ? 1.639 -1.842 8.543 1.00 86.00 86 VAL A N 1
ATOM 687 C CA . VAL A 1 86 ? 1.200 -3.247 8.388 1.00 86.00 86 VAL A CA 1
ATOM 688 C C . VAL A 1 86 ? 0.013 -3.546 9.297 1.00 86.00 86 VAL A C 1
ATOM 690 O O . VAL A 1 86 ? -0.996 -4.073 8.765 1.00 86.00 86 VAL A O 1
#

Foldseek 3Di:
DDLVVVVVDDDPLCPLDDPPSVPDSDDDDDDDDDDPPADDPVPGDPVSVVVVVVVCVVCLCVDVVRVPPDDDDPVPDDPVSVVVVD

pLDDT: mean 89.85, std 6.87, range [68.94, 97.69]

Sequence (86 aa):
MQINDLINHTSEWLKGTGPHSDVVISSRIRLARNLDKFPFPHWASKAQLNAVLEKCRQVMEKVEPLKNSTLFVLADLDSIDKQFLV

Secondary structure (DSSP, 8-state):
--GGGGGGS--GGGG--STTTTT------------TTS--TTT--HHHHHHHHHHHHHHHTTSGGGTTPPP--GGGS-HHHHHHT-

Radius of gyration: 16.66 Å; Cα contacts (8 Å, |Δi|>4): 29; chains: 1; bounding box: 36×25×42 Å

Mean predicted aligned error: 4.79 Å